Protein AF-A0A848XQ94-F1 (afdb_monomer_lite)

Foldseek 3Di:
DDWDWDADPVRDTDTDPPCPDPFAFDKLFADPLLLVLLLVLLCQQQPPPDPPRPPPDDPLLNVLSVVVNVVSPGIDTHWFLLNLVSVLSNLVSSLVSLVVVLVVCCVVPNCPDPSSVSSVSSNVSSVVSSVVSVVVSVVRQVVLCVVVVDGDDPVRRPPDTDHD

pLDDT: mean 83.37, std 17.68, range [38.72, 98.56]

Secondary structure (DSSP, 8-state):
--EEEEE-TT--EEEEE--------EEE---HHHHHHHHHHHHHHH--TTSSSSSSS-HHHHHHHHHHHTT-SSSEEE-BHHHHHHHHHHHHHHHHHHHHHHHHHHHHS-TTSHHHHHHHHHHHHHHHHHHHHHHHHHHHHHHHHHHHSS---HHHHHH-B---

Structure (mmCIF, N/CA/C/O backbone):
data_AF-A0A848XQ94-F1
#
_entry.id   AF-A0A848XQ94-F1
#
loop_
_atom_site.group_PDB
_atom_site.id
_atom_site.type_symbol
_atom_site.label_atom_id
_atom_site.label_alt_id
_atom_site.label_comp_id
_atom_site.label_asym_id
_atom_site.label_entity_id
_atom_site.label_seq_id
_atom_site.pdbx_PDB_ins_code
_atom_site.Cartn_x
_atom_site.Cartn_y
_atom_site.Cartn_z
_atom_site.occupancy
_atom_site.B_iso_or_equiv
_atom_site.auth_seq_id
_atom_site.auth_comp_id
_atom_site.auth_asym_id
_atom_site.auth_atom_id
_atom_site.pdbx_PDB_model_num
ATOM 1 N N . MET A 1 1 ? -21.501 17.236 25.630 1.00 45.25 1 MET A N 1
ATOM 2 C CA . MET A 1 1 ? -20.409 18.197 25.900 1.00 45.25 1 MET A CA 1
ATOM 3 C C . MET A 1 1 ? -20.180 18.253 27.403 1.00 45.25 1 MET A C 1
ATOM 5 O O . MET A 1 1 ? -21.110 18.608 28.113 1.00 45.25 1 MET A O 1
ATOM 9 N N . ARG A 1 2 ? -19.013 17.827 27.904 1.00 38.72 2 ARG A N 1
ATOM 10 C CA . ARG A 1 2 ? -18.635 18.028 29.315 1.00 38.72 2 ARG A CA 1
ATOM 11 C C . ARG A 1 2 ? -17.818 19.314 29.401 1.00 38.72 2 ARG A C 1
ATOM 13 O O . ARG A 1 2 ? -16.829 19.435 28.689 1.00 38.72 2 ARG A O 1
ATOM 20 N N . THR A 1 3 ? -18.227 20.246 30.249 1.00 40.75 3 THR A N 1
ATOM 21 C CA . THR A 1 3 ? -17.462 21.451 30.596 1.00 40.75 3 THR A CA 1
ATOM 22 C C . THR A 1 3 ? -16.865 21.272 31.987 1.00 40.75 3 THR A C 1
ATOM 24 O O . THR A 1 3 ? -17.428 20.559 32.822 1.00 40.75 3 THR A O 1
ATOM 27 N N . LYS A 1 4 ? -15.693 21.864 32.225 1.00 45.31 4 LYS A N 1
ATOM 28 C CA . LYS A 1 4 ? -15.022 21.826 33.526 1.00 45.31 4 LYS A CA 1
ATOM 29 C C . LYS A 1 4 ? -15.107 23.226 34.122 1.00 45.31 4 LYS A C 1
ATOM 31 O O . LYS A 1 4 ? -14.473 24.144 33.616 1.00 45.31 4 LYS A O 1
ATOM 36 N N . ASP A 1 5 ? -15.896 23.379 35.176 1.00 51.22 5 ASP A N 1
ATOM 37 C CA . ASP A 1 5 ? -16.111 24.682 35.803 1.00 51.22 5 ASP A CA 1
ATOM 38 C C . ASP A 1 5 ? -15.028 24.949 36.846 1.00 51.22 5 ASP A C 1
ATOM 40 O O . ASP A 1 5 ? -14.863 24.180 37.796 1.00 51.22 5 ASP A O 1
ATOM 44 N N . TRP A 1 6 ? -14.314 26.064 36.694 1.00 56.09 6 TRP A N 1
ATOM 45 C CA . TRP A 1 6 ? -13.405 26.577 37.718 1.00 56.09 6 TRP A CA 1
ATOM 46 C C . TRP A 1 6 ? -13.701 28.052 37.990 1.00 56.09 6 TRP A C 1
ATOM 48 O O . TRP A 1 6 ? -14.125 28.804 37.108 1.00 56.09 6 TRP A O 1
ATOM 58 N N . ARG A 1 7 ? -13.522 28.453 39.253 1.00 57.28 7 ARG A N 1
ATOM 59 C CA . ARG A 1 7 ? -13.714 29.834 39.707 1.00 57.28 7 ARG A CA 1
ATOM 60 C C . ARG A 1 7 ? -12.371 30.539 39.777 1.00 57.28 7 ARG A C 1
ATOM 62 O O . ARG A 1 7 ? -11.435 30.011 40.372 1.00 57.28 7 ARG A O 1
ATOM 69 N N . ASP A 1 8 ? -12.294 31.728 39.192 1.00 66.38 8 ASP A N 1
ATOM 70 C CA . ASP A 1 8 ? -11.131 32.597 39.356 1.00 66.38 8 ASP A CA 1
ATOM 71 C C . ASP A 1 8 ? -11.107 33.252 40.753 1.00 66.38 8 ASP A C 1
ATOM 73 O O . ASP A 1 8 ? -12.079 33.196 41.513 1.00 66.38 8 ASP A O 1
ATOM 77 N N . ASN A 1 9 ? -9.995 33.909 41.097 1.00 61.03 9 ASN A N 1
ATOM 78 C CA . ASN A 1 9 ? -9.832 34.618 42.377 1.00 61.03 9 ASN A CA 1
ATOM 79 C C . ASN A 1 9 ? -10.836 35.776 42.580 1.00 61.03 9 ASN A C 1
ATOM 81 O O . ASN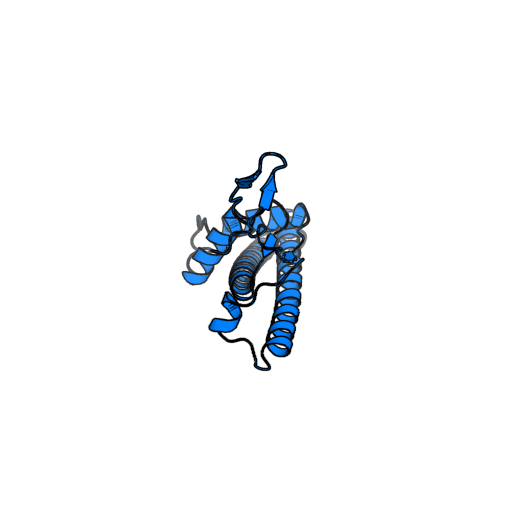 A 1 9 ? -10.905 36.331 43.674 1.00 61.03 9 ASN A O 1
ATOM 85 N N . ALA A 1 10 ? -11.619 36.136 41.556 1.00 68.69 10 ALA A N 1
ATOM 86 C CA . ALA A 1 10 ? -12.701 37.116 41.624 1.00 68.69 10 ALA A CA 1
ATOM 87 C C . ALA A 1 10 ? -14.098 36.462 41.727 1.00 68.69 10 ALA A C 1
ATOM 89 O O . ALA A 1 10 ? -15.111 37.162 41.681 1.00 68.69 10 ALA A O 1
ATOM 90 N N . GLY A 1 11 ? -14.169 35.134 41.873 1.00 58.59 11 GLY A N 1
ATOM 91 C CA . GLY A 1 11 ? -15.405 34.378 42.064 1.00 58.59 11 GLY A CA 1
ATOM 92 C C . GLY A 1 11 ? -16.251 34.197 40.802 1.00 58.59 11 GLY A C 1
ATOM 93 O O . GLY A 1 11 ? -17.394 33.746 40.912 1.00 58.59 11 GLY A O 1
ATOM 94 N N . ARG A 1 12 ? -15.732 34.522 39.611 1.00 63.84 12 ARG A N 1
ATOM 95 C CA . ARG A 1 12 ? -16.451 34.317 38.347 1.00 63.84 12 ARG A CA 1
ATOM 96 C C . ARG A 1 12 ? -16.265 32.882 37.874 1.00 63.84 12 ARG A C 1
ATOM 98 O O . ARG A 1 12 ? -15.156 32.353 37.870 1.00 63.84 12 ARG A O 1
ATOM 105 N N . VAL A 1 13 ? -17.365 32.256 37.464 1.00 54.69 13 VAL A N 1
ATOM 106 C CA . VAL A 1 13 ? -17.339 30.946 36.808 1.00 54.69 13 VAL A CA 1
ATOM 107 C C . VAL A 1 13 ? -16.925 31.170 35.358 1.00 54.69 13 VAL A C 1
ATOM 109 O O . VAL A 1 13 ? -17.645 31.829 34.606 1.00 54.69 13 VAL A O 1
ATOM 112 N N . ARG A 1 14 ? -15.755 30.655 34.978 1.00 49.84 14 ARG A N 1
ATOM 113 C CA . ARG A 1 14 ? -15.349 30.554 33.575 1.00 49.84 14 ARG A CA 1
ATOM 114 C C . ARG A 1 14 ? -15.651 29.145 33.086 1.00 49.84 14 ARG A C 1
ATOM 116 O O . ARG A 1 14 ? -15.191 28.171 33.675 1.00 49.84 14 ARG A O 1
ATOM 123 N N . THR A 1 15 ? -16.414 29.061 32.005 1.00 47.19 15 THR A N 1
ATOM 124 C CA . THR A 1 15 ? -16.635 27.831 31.251 1.00 47.19 15 THR A CA 1
ATOM 125 C C . THR A 1 15 ? -15.622 27.793 30.115 1.00 47.19 15 THR A C 1
ATOM 127 O O . THR A 1 15 ? -15.816 28.404 29.067 1.00 47.19 15 THR A O 1
ATOM 130 N N . GLU A 1 16 ? -14.503 27.108 30.327 1.00 46.03 16 GLU A N 1
ATOM 131 C CA . GLU A 1 16 ? -13.623 26.766 29.213 1.00 46.03 16 GLU A CA 1
ATOM 132 C C . GLU A 1 16 ? -14.168 25.499 28.541 1.00 46.03 16 GLU A C 1
ATOM 134 O O . GLU A 1 16 ? -14.547 24.545 29.241 1.00 46.03 16 GLU A O 1
ATOM 139 N N . PRO A 1 17 ? -14.276 25.466 27.199 1.00 43.09 17 PRO A N 1
ATOM 140 C CA . PRO A 1 17 ? -14.491 24.205 26.516 1.00 43.09 17 PRO A CA 1
ATOM 141 C C . PRO A 1 17 ? -13.337 23.291 26.922 1.00 43.09 17 PRO A C 1
ATOM 143 O O . PRO A 1 17 ? -12.173 23.668 26.808 1.00 43.09 17 PRO A O 1
ATOM 146 N N . VAL A 1 18 ? -13.663 22.111 27.453 1.00 46.44 18 VAL A N 1
ATOM 147 C CA . VAL A 1 18 ? -12.662 21.061 27.624 1.00 46.44 18 VAL A CA 1
ATOM 148 C C . VAL A 1 18 ? -12.109 20.821 26.231 1.00 46.44 18 VAL A C 1
ATOM 150 O O . VAL A 1 18 ? -12.862 20.382 25.360 1.00 46.44 18 VAL A O 1
ATOM 153 N N . ASP A 1 19 ? -10.842 21.174 26.027 1.00 45.12 19 ASP A N 1
ATOM 154 C CA . ASP A 1 19 ? -10.067 20.732 24.880 1.00 45.12 19 ASP A CA 1
ATOM 155 C C . ASP A 1 19 ? -10.143 19.206 24.900 1.00 45.12 19 ASP A C 1
ATOM 157 O O . ASP A 1 19 ? -9.515 18.529 25.719 1.00 45.12 19 ASP A O 1
ATOM 161 N N . GLN A 1 20 ? -11.066 18.665 24.105 1.00 44.41 20 GLN A N 1
ATOM 162 C CA . GLN A 1 20 ? -11.077 17.260 23.760 1.00 44.41 20 GLN A CA 1
ATOM 163 C C . GLN A 1 20 ? -9.849 17.120 22.886 1.00 44.41 20 GLN A C 1
ATOM 165 O O . GLN A 1 20 ? -9.952 17.353 21.683 1.00 44.41 20 GLN A O 1
ATOM 170 N N . GLY A 1 21 ? -8.706 16.889 23.543 1.00 40.25 21 GLY A N 1
ATOM 171 C CA . GLY A 1 21 ? -7.395 16.856 22.921 1.00 40.25 21 GLY A CA 1
ATOM 172 C C . GLY A 1 21 ? -7.512 16.210 21.556 1.00 40.25 21 GLY A C 1
ATOM 173 O O . GLY A 1 21 ? -8.102 15.135 21.436 1.00 40.25 21 GLY A O 1
ATOM 174 N N . LYS A 1 22 ? -7.063 16.947 20.537 1.00 44.88 22 LYS A N 1
ATOM 175 C CA . LYS A 1 22 ? -6.830 16.469 19.175 1.00 44.88 22 LYS A CA 1
ATOM 176 C C . LYS A 1 22 ? -6.379 15.011 19.275 1.00 44.88 22 LYS A C 1
ATOM 178 O O . LYS A 1 22 ? -5.271 14.793 19.740 1.00 44.88 22 LYS A O 1
ATOM 183 N N . GLY A 1 23 ? -7.284 14.073 18.975 1.00 45.16 23 GLY A N 1
ATOM 184 C CA . GLY A 1 23 ? -7.139 12.677 19.390 1.00 45.16 23 GLY A CA 1
ATOM 185 C C . GLY A 1 23 ? -5.749 12.157 19.061 1.00 45.16 23 GLY A C 1
ATOM 186 O O . GLY A 1 23 ? -5.346 12.228 17.901 1.00 45.16 23 GLY A O 1
ATOM 187 N N . ASP A 1 24 ? -5.033 11.718 20.095 1.00 61.88 24 ASP A N 1
ATOM 188 C CA . ASP A 1 24 ? -3.726 11.074 19.990 1.00 61.88 24 ASP A CA 1
ATOM 189 C C . ASP A 1 24 ? -3.850 9.943 18.954 1.00 61.88 24 ASP A C 1
ATOM 191 O O . ASP A 1 24 ? -4.818 9.183 19.003 1.00 61.88 24 ASP A O 1
ATOM 195 N N . ALA A 1 25 ? -2.984 9.922 17.939 1.00 68.75 25 ALA A N 1
ATOM 196 C CA . ALA A 1 25 ? -3.200 9.166 16.705 1.00 68.75 25 ALA A CA 1
ATOM 197 C C . ALA A 1 25 ? -1.931 8.430 16.298 1.00 68.75 25 ALA A C 1
ATOM 199 O O . ALA A 1 25 ? -0.933 9.077 15.997 1.00 68.75 25 ALA A O 1
ATOM 200 N N . VAL A 1 26 ? -2.012 7.105 16.161 1.00 84.62 26 VAL A N 1
ATOM 201 C CA . VAL A 1 26 ? -0.863 6.256 15.836 1.00 84.62 26 VAL A CA 1
ATOM 202 C C . VAL A 1 26 ? -0.200 6.693 14.532 1.00 84.62 26 VAL A C 1
ATOM 204 O O . VAL A 1 26 ? -0.855 6.878 13.506 1.00 84.62 26 VAL A O 1
ATOM 207 N N . VAL A 1 27 ? 1.123 6.839 14.558 1.00 89.56 27 VAL A N 1
ATOM 208 C CA . VAL A 1 27 ? 1.886 7.399 13.440 1.00 89.56 27 VAL A CA 1
ATOM 209 C C . VAL A 1 27 ? 2.587 6.311 12.627 1.00 89.56 27 VAL A C 1
ATOM 211 O O . VAL A 1 27 ? 3.555 5.700 13.079 1.00 89.56 27 VAL A O 1
ATOM 214 N N . LEU A 1 28 ? 2.180 6.147 11.368 1.00 91.00 28 LEU A N 1
ATOM 215 C CA . LEU A 1 28 ? 2.931 5.397 10.366 1.00 91.00 28 LEU A CA 1
ATOM 216 C C . LEU A 1 28 ? 4.036 6.290 9.785 1.00 91.00 28 LEU A C 1
ATOM 218 O O . LEU A 1 28 ? 3.786 7.196 8.983 1.00 91.00 28 LEU A O 1
ATOM 222 N N . ARG A 1 29 ? 5.275 6.031 10.212 1.00 92.44 29 ARG A N 1
ATOM 223 C CA . ARG A 1 29 ? 6.446 6.811 9.796 1.00 92.44 29 ARG A CA 1
ATOM 224 C C . ARG A 1 29 ? 6.787 6.579 8.327 1.00 92.44 29 ARG A C 1
ATOM 226 O O . ARG A 1 29 ? 6.868 5.430 7.879 1.00 92.44 29 ARG A O 1
ATOM 233 N N . CYS A 1 30 ? 7.029 7.673 7.613 1.00 93.56 30 CYS A N 1
ATOM 234 C CA . CYS A 1 30 ? 7.426 7.672 6.210 1.00 93.56 30 CYS A CA 1
ATOM 235 C C . CYS A 1 30 ? 8.695 8.511 6.034 1.00 93.56 30 CYS A C 1
ATOM 237 O O . CYS A 1 30 ? 8.743 9.693 6.371 1.00 93.56 30 CYS A O 1
ATOM 239 N N . SER A 1 31 ? 9.736 7.900 5.479 1.00 94.56 31 SER A N 1
ATOM 240 C CA . SER A 1 31 ? 10.909 8.628 5.003 1.00 94.56 31 SER A CA 1
ATOM 241 C C . SER A 1 31 ? 10.565 9.491 3.784 1.00 94.56 31 SER A C 1
ATOM 243 O O . SER A 1 31 ? 9.526 9.320 3.145 1.00 94.56 31 SER A O 1
ATOM 245 N N . TYR A 1 32 ? 11.466 10.411 3.430 1.00 94.50 32 TYR A N 1
ATOM 246 C CA . TYR A 1 32 ? 11.296 11.260 2.249 1.00 94.50 32 TYR A CA 1
ATOM 247 C C . TYR A 1 32 ? 11.126 10.445 0.956 1.00 94.50 32 TYR A C 1
ATOM 249 O O . TYR A 1 32 ? 10.223 10.723 0.171 1.00 94.50 32 TYR A O 1
ATOM 257 N N . GLU A 1 33 ? 11.954 9.414 0.759 1.00 96.56 33 GLU A N 1
ATOM 258 C CA . GLU A 1 33 ? 11.896 8.552 -0.430 1.00 96.56 33 GLU A CA 1
ATOM 259 C C . GLU A 1 33 ? 10.583 7.767 -0.501 1.00 96.56 33 GLU A C 1
ATOM 261 O O . GLU A 1 33 ? 9.991 7.646 -1.570 1.00 96.56 33 GLU A O 1
ATOM 266 N N . GLU A 1 34 ? 10.079 7.307 0.645 1.00 97.12 34 GLU A N 1
ATOM 267 C CA . GLU A 1 34 ? 8.777 6.646 0.737 1.00 97.12 34 GLU A CA 1
ATOM 268 C C . GLU A 1 34 ? 7.629 7.605 0.422 1.00 97.12 34 GLU A C 1
ATOM 270 O O . GLU A 1 34 ? 6.771 7.277 -0.392 1.00 97.12 34 GLU A O 1
ATOM 275 N N . GLY A 1 35 ? 7.634 8.815 0.987 1.00 95.56 35 GLY A N 1
ATOM 276 C CA . GLY A 1 35 ? 6.625 9.829 0.675 1.00 95.56 35 GLY A CA 1
ATOM 277 C C . GLY A 1 35 ? 6.619 10.210 -0.808 1.00 95.56 35 GLY A C 1
ATOM 278 O O . GLY A 1 35 ? 5.556 10.280 -1.425 1.00 95.56 35 GLY A O 1
ATOM 279 N N . ARG A 1 36 ? 7.803 10.388 -1.407 1.00 95.50 36 ARG A N 1
ATOM 280 C CA . ARG A 1 36 ? 7.946 10.679 -2.839 1.00 95.50 36 ARG A CA 1
ATOM 281 C C . ARG A 1 36 ? 7.451 9.519 -3.707 1.00 95.50 36 ARG A C 1
ATOM 283 O O . ARG A 1 36 ? 6.716 9.758 -4.662 1.00 95.50 36 ARG A O 1
ATOM 290 N N . ALA A 1 37 ? 7.834 8.284 -3.384 1.00 96.31 37 ALA A N 1
ATOM 291 C CA . ALA A 1 37 ? 7.395 7.096 -4.112 1.00 96.31 37 ALA A CA 1
ATOM 292 C C . ALA A 1 37 ? 5.867 6.943 -4.076 1.00 96.31 37 ALA A C 1
ATOM 294 O O . ALA A 1 37 ? 5.244 6.687 -5.105 1.00 96.31 37 ALA A O 1
ATOM 295 N N . LEU A 1 38 ? 5.251 7.177 -2.912 1.00 96.56 38 LEU A N 1
ATOM 296 C CA . LEU A 1 38 ? 3.797 7.170 -2.769 1.00 96.56 38 LEU A CA 1
ATOM 297 C C . LEU A 1 38 ? 3.135 8.283 -3.581 1.00 96.56 38 LEU A C 1
ATOM 299 O O . LEU A 1 38 ? 2.147 8.010 -4.252 1.00 96.56 38 LEU A O 1
ATOM 303 N N . ALA A 1 39 ? 3.680 9.503 -3.580 1.00 94.62 39 ALA A N 1
ATOM 304 C CA . ALA A 1 39 ? 3.150 10.599 -4.390 1.00 94.62 39 ALA A CA 1
ATOM 305 C C . ALA A 1 39 ? 3.181 10.252 -5.889 1.00 94.62 39 ALA A C 1
ATOM 307 O O . ALA A 1 39 ? 2.150 10.321 -6.557 1.00 94.62 39 ALA A O 1
ATOM 308 N N . ARG A 1 40 ? 4.312 9.749 -6.397 1.00 92.62 40 ARG A N 1
ATOM 309 C CA . ARG A 1 40 ? 4.406 9.253 -7.780 1.00 92.62 40 ARG A CA 1
ATOM 310 C C . ARG A 1 40 ? 3.392 8.140 -8.050 1.00 92.62 40 ARG A C 1
ATOM 312 O O . ARG A 1 40 ? 2.712 8.148 -9.068 1.00 92.62 40 ARG A O 1
ATOM 319 N N . GLY A 1 41 ? 3.253 7.196 -7.125 1.00 92.19 41 GLY A N 1
ATOM 320 C CA . GLY A 1 41 ? 2.266 6.128 -7.215 1.00 92.19 41 GLY A CA 1
ATOM 321 C C . GLY A 1 41 ? 0.821 6.633 -7.277 1.00 92.19 41 GLY A C 1
ATOM 322 O O . GLY A 1 41 ? 0.032 6.124 -8.070 1.00 92.19 41 GLY A O 1
ATOM 323 N N . THR A 1 42 ? 0.475 7.673 -6.506 1.00 93.31 42 THR A N 1
ATOM 324 C CA . THR A 1 42 ? -0.848 8.311 -6.601 1.00 93.31 42 THR A CA 1
ATOM 325 C C . THR A 1 42 ? -1.076 8.929 -7.975 1.00 93.31 42 THR A C 1
ATOM 327 O O . THR A 1 42 ? -2.165 8.785 -8.520 1.00 93.31 42 THR A O 1
ATOM 330 N N . GLU A 1 43 ? -0.061 9.553 -8.576 1.00 90.44 43 GLU A N 1
ATOM 331 C CA . GLU A 1 43 ? -0.162 10.098 -9.933 1.00 90.44 43 GLU A CA 1
ATOM 332 C C .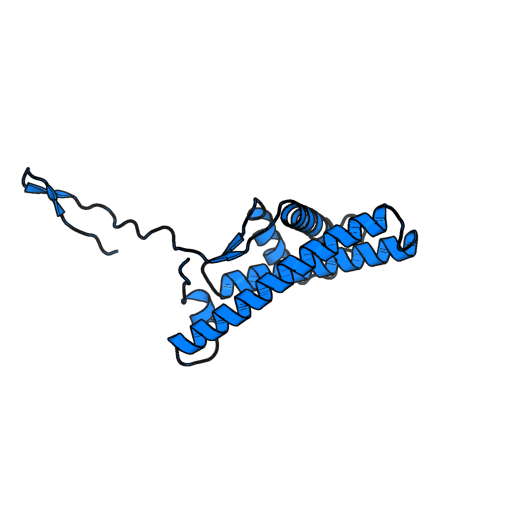 GLU A 1 43 ? -0.406 8.988 -10.960 1.00 90.44 43 GLU A C 1
ATOM 334 O O . GLU A 1 43 ? -1.304 9.128 -11.785 1.00 90.44 43 GLU A O 1
ATOM 339 N N . VAL A 1 44 ? 0.311 7.862 -10.861 1.00 87.81 44 VAL A N 1
ATOM 340 C CA . VAL A 1 44 ? 0.137 6.699 -11.753 1.00 87.81 44 VAL A CA 1
ATOM 341 C C . VAL A 1 44 ? -1.277 6.115 -11.658 1.00 87.81 44 VAL A C 1
ATOM 343 O O . VAL A 1 44 ? -1.868 5.762 -12.678 1.00 87.81 44 VAL A O 1
ATOM 346 N N . VAL A 1 45 ? -1.844 6.025 -10.451 1.00 89.12 45 VAL A N 1
ATOM 347 C CA . VAL A 1 45 ? -3.206 5.501 -10.251 1.00 89.12 45 VAL A CA 1
ATOM 348 C C . VAL A 1 45 ? -4.275 6.492 -10.728 1.00 89.12 45 VAL A C 1
ATOM 350 O O . VAL A 1 45 ? -5.260 6.087 -11.346 1.00 89.12 45 VAL A O 1
ATOM 353 N N . LEU A 1 46 ? -4.105 7.786 -10.434 1.00 88.12 46 LEU A N 1
ATOM 354 C CA . LEU A 1 46 ? -5.125 8.815 -10.673 1.00 88.12 46 LEU A CA 1
ATOM 355 C C . LEU A 1 46 ? -5.064 9.438 -12.077 1.00 88.12 46 LEU A C 1
ATOM 357 O O . LEU A 1 46 ? -6.067 9.988 -12.529 1.00 88.12 46 LEU A O 1
ATOM 361 N N . SER A 1 47 ? -3.925 9.354 -12.770 1.00 80.25 47 SER A N 1
ATOM 362 C CA . SER A 1 47 ? -3.718 9.920 -14.112 1.00 80.25 47 SER A CA 1
ATOM 363 C C . SER A 1 47 ? -3.474 8.813 -15.141 1.00 80.25 47 SER A C 1
ATOM 365 O O . SER A 1 47 ? -2.332 8.527 -15.496 1.00 80.25 47 SER A O 1
ATOM 367 N N . PRO A 1 48 ? -4.532 8.181 -15.666 1.00 62.44 48 PRO A N 1
ATOM 368 C CA . PRO A 1 48 ? -4.425 7.142 -16.687 1.00 62.44 48 PRO A CA 1
ATOM 369 C C . PRO A 1 48 ? -4.245 7.703 -18.091 1.00 62.44 48 PRO A C 1
ATOM 371 O O . PRO A 1 48 ? -4.953 7.326 -19.028 1.00 62.44 48 PRO A O 1
ATOM 374 N N . GLU A 1 49 ? -3.319 8.629 -18.248 1.00 54.19 49 GLU A N 1
ATOM 375 C CA . GLU A 1 49 ? -2.883 9.070 -19.563 1.00 54.19 49 GLU A CA 1
ATOM 376 C C . GLU A 1 49 ? -2.003 7.931 -20.116 1.00 54.19 49 GLU A C 1
ATOM 378 O O . GLU A 1 49 ? -0.811 7.911 -19.853 1.00 54.19 49 GLU A O 1
ATOM 383 N N . ASP A 1 50 ? -2.649 6.909 -20.707 1.00 48.56 50 ASP A N 1
ATOM 384 C CA . ASP A 1 50 ? -2.117 5.835 -21.587 1.00 48.56 50 ASP A CA 1
ATOM 385 C C . ASP A 1 50 ? -2.797 4.463 -21.375 1.00 48.56 50 ASP A C 1
ATOM 387 O O . ASP A 1 50 ? -2.164 3.407 -21.334 1.00 48.56 50 ASP A O 1
ATOM 391 N N . GLY A 1 51 ? -4.130 4.441 -21.240 1.00 47.25 51 GLY A N 1
ATOM 392 C CA . GLY A 1 51 ? -4.969 3.276 -21.585 1.00 47.25 51 GLY A CA 1
ATOM 393 C C . GLY A 1 51 ? -4.764 1.966 -20.804 1.00 47.25 51 GLY A C 1
ATOM 394 O O . GLY A 1 51 ? -5.444 0.986 -21.097 1.00 47.25 51 GLY A O 1
ATOM 395 N N . THR A 1 52 ? -3.875 1.933 -19.812 1.00 49.56 52 THR A N 1
ATOM 396 C CA . THR A 1 52 ? -3.525 0.724 -19.047 1.00 49.56 52 THR A CA 1
ATOM 397 C C . THR A 1 52 ? -3.607 0.907 -17.524 1.00 49.56 52 THR A C 1
ATOM 399 O O . THR A 1 52 ? -3.747 -0.088 -16.824 1.00 49.56 52 THR A O 1
ATOM 402 N N . GLY A 1 53 ? -3.615 2.144 -17.001 1.00 46.50 53 GLY A N 1
ATOM 403 C CA . GLY A 1 53 ? -3.500 2.408 -15.552 1.00 46.50 53 GLY A CA 1
ATOM 404 C C . GLY A 1 53 ? -4.802 2.509 -14.735 1.00 46.50 53 GLY A C 1
ATOM 405 O O . GLY A 1 53 ? -4.895 1.918 -13.668 1.00 46.50 53 GLY A O 1
ATOM 406 N N . SER A 1 54 ? -5.839 3.218 -15.206 1.00 49.78 54 SER A N 1
ATOM 407 C CA . SER A 1 54 ? -7.044 3.499 -14.376 1.00 49.78 54 SER A CA 1
ATOM 408 C C . SER A 1 54 ? -8.177 2.498 -14.542 1.00 49.78 54 SER A C 1
ATOM 410 O O . SER A 1 54 ? -9.039 2.407 -13.672 1.00 49.78 54 SER A O 1
ATOM 412 N N . LEU A 1 55 ? -8.202 1.724 -15.629 1.00 51.06 55 LEU A N 1
ATOM 413 C CA . LEU A 1 55 ? -9.346 0.855 -15.930 1.00 51.06 55 LEU A CA 1
ATOM 414 C C . LEU A 1 55 ? -9.454 -0.380 -15.014 1.00 51.06 55 LEU A C 1
ATOM 416 O O . LEU A 1 55 ? -10.441 -1.105 -15.120 1.00 51.06 55 LEU A O 1
ATOM 420 N N . LEU A 1 56 ? -8.473 -0.632 -14.139 1.00 58.84 56 LEU A N 1
ATOM 421 C CA . LEU A 1 56 ? -8.412 -1.854 -13.328 1.00 58.84 56 LEU A CA 1
ATOM 422 C C . LEU A 1 56 ? -8.711 -1.657 -11.836 1.00 58.84 56 LEU A C 1
ATOM 424 O O . LEU A 1 56 ? -9.140 -2.619 -11.205 1.00 58.84 56 LEU A O 1
ATOM 428 N N . ALA A 1 57 ? -8.543 -0.455 -11.276 1.00 63.56 57 ALA A N 1
ATOM 429 C CA . ALA A 1 57 ? -8.805 -0.225 -9.855 1.00 63.56 57 ALA A CA 1
ATOM 430 C C . ALA A 1 57 ? -10.314 -0.011 -9.598 1.00 63.56 57 ALA A C 1
ATOM 432 O O . ALA A 1 57 ? -10.924 0.881 -10.198 1.00 63.56 57 ALA A O 1
ATOM 433 N N . PRO A 1 58 ? -10.952 -0.791 -8.705 1.00 76.19 58 PRO A N 1
ATOM 434 C CA . PRO A 1 58 ? -12.305 -0.531 -8.232 1.00 76.19 58 PRO A CA 1
ATOM 435 C C . PRO A 1 58 ? -12.503 0.920 -7.746 1.00 76.19 58 PRO A C 1
ATOM 437 O O . PRO A 1 58 ? -11.607 1.490 -7.123 1.00 76.19 58 PRO A O 1
ATOM 440 N N . PRO A 1 59 ? -13.704 1.515 -7.903 1.00 79.00 59 PRO A N 1
ATOM 441 C CA . PRO A 1 59 ? -13.972 2.897 -7.478 1.00 79.00 59 PRO A CA 1
ATOM 442 C C . PRO A 1 59 ? -13.661 3.190 -6.002 1.00 79.00 59 PRO A C 1
ATOM 444 O O . PRO A 1 59 ? -13.326 4.316 -5.642 1.00 79.00 59 PRO A O 1
ATOM 447 N N . VAL A 1 60 ? -13.771 2.173 -5.142 1.00 79.31 60 VAL A N 1
ATOM 448 C CA . VAL A 1 60 ? -13.422 2.264 -3.716 1.00 79.31 60 VAL A CA 1
ATOM 449 C C . VAL A 1 60 ? -11.925 2.493 -3.514 1.00 79.31 60 VAL A C 1
ATOM 451 O O . VAL A 1 60 ? -11.547 3.295 -2.664 1.00 79.31 60 VAL A O 1
ATOM 454 N N . GLU A 1 61 ? -11.081 1.836 -4.305 1.00 84.44 61 GLU A N 1
ATOM 455 C CA . GLU A 1 61 ? -9.628 1.980 -4.219 1.00 84.44 61 GLU A CA 1
ATOM 456 C C . GLU A 1 61 ? -9.188 3.350 -4.735 1.00 84.44 61 GLU A C 1
ATOM 458 O O . GLU A 1 61 ? -8.369 4.000 -4.095 1.00 84.44 61 GLU A O 1
ATOM 463 N N . ILE A 1 62 ? -9.811 3.857 -5.806 1.00 86.81 62 ILE A N 1
ATOM 464 C CA . ILE A 1 62 ? -9.561 5.221 -6.302 1.00 86.81 62 ILE A CA 1
ATOM 465 C C . ILE A 1 62 ? -9.877 6.255 -5.214 1.00 86.81 62 ILE A C 1
ATOM 467 O O . ILE A 1 62 ? -9.041 7.099 -4.899 1.00 86.81 62 ILE A O 1
ATOM 471 N N . ALA A 1 63 ? -11.046 6.156 -4.574 1.00 89.25 63 ALA A N 1
ATOM 472 C CA . ALA A 1 63 ? -11.418 7.064 -3.489 1.00 89.25 63 ALA A CA 1
ATOM 473 C C . ALA A 1 63 ? -10.458 6.968 -2.285 1.00 89.25 63 ALA A C 1
ATOM 475 O O . ALA A 1 63 ? -10.154 7.979 -1.642 1.00 89.25 63 ALA A O 1
ATOM 476 N N . ALA A 1 64 ? -9.960 5.765 -1.981 1.00 91.12 64 ALA A N 1
ATOM 477 C CA . ALA A 1 64 ? -8.956 5.559 -0.944 1.00 91.12 64 ALA A CA 1
ATOM 478 C C . ALA A 1 64 ? -7.622 6.234 -1.312 1.00 91.12 64 ALA A C 1
ATOM 480 O O . ALA A 1 64 ? -7.051 6.948 -0.485 1.00 91.12 64 ALA A O 1
ATOM 481 N N . VAL A 1 65 ? -7.165 6.086 -2.558 1.00 92.88 65 VAL A N 1
ATOM 482 C CA . VAL A 1 65 ? -5.943 6.716 -3.081 1.00 92.88 65 VAL A CA 1
ATOM 483 C C . VAL A 1 65 ? -6.056 8.241 -3.084 1.00 92.88 65 VAL A C 1
ATOM 485 O O . VAL A 1 65 ? -5.148 8.913 -2.601 1.00 92.88 65 VAL A O 1
ATOM 488 N N . GLU A 1 66 ? -7.184 8.811 -3.513 1.00 93.12 66 GLU A N 1
ATOM 489 C CA . GLU A 1 66 ? -7.434 10.259 -3.428 1.00 93.12 66 GLU A CA 1
ATOM 490 C C . GLU A 1 66 ? -7.406 10.772 -1.981 1.00 93.12 66 GLU A C 1
ATOM 492 O O . GLU A 1 66 ? -6.927 11.875 -1.700 1.00 93.12 66 GLU A O 1
ATOM 497 N N . SER A 1 67 ? -7.947 9.985 -1.047 1.00 92.38 67 SER A N 1
ATOM 498 C CA . SER A 1 67 ? -7.920 10.303 0.381 1.00 92.38 67 SER A CA 1
ATOM 499 C C . SER A 1 67 ? -6.501 10.297 0.937 1.00 92.38 67 SER A C 1
ATOM 501 O O . SER A 1 67 ? -6.120 11.230 1.651 1.00 92.38 67 SER A O 1
ATOM 503 N N . LEU A 1 68 ? -5.705 9.293 0.566 1.00 93.50 68 LEU A N 1
ATOM 504 C CA . LEU A 1 68 ? -4.304 9.196 0.950 1.00 93.50 68 LEU A CA 1
ATOM 505 C C . LEU A 1 68 ? -3.476 10.342 0.355 1.00 93.50 68 LEU A C 1
ATOM 507 O O . LEU A 1 68 ? -2.719 10.969 1.090 1.00 93.50 68 LEU A O 1
ATOM 511 N N . ALA A 1 69 ? -3.666 10.682 -0.924 1.00 92.62 69 ALA A N 1
ATOM 512 C CA . ALA A 1 69 ? -2.911 11.728 -1.619 1.00 92.62 69 ALA A CA 1
ATOM 513 C C . ALA A 1 69 ? -2.955 13.083 -0.890 1.00 92.62 69 ALA A C 1
ATOM 515 O O . ALA A 1 69 ? -1.940 13.763 -0.759 1.00 92.62 69 ALA A O 1
ATOM 516 N N . ARG A 1 70 ? -4.108 13.447 -0.311 1.00 91.25 70 ARG A N 1
ATOM 517 C CA . ARG A 1 70 ? -4.267 14.686 0.480 1.00 91.25 70 ARG A CA 1
ATOM 518 C C . ARG A 1 70 ? -3.451 14.712 1.778 1.00 91.25 70 ARG A C 1
ATOM 520 O O . ARG A 1 70 ? -3.331 15.767 2.401 1.00 91.25 70 ARG A O 1
ATOM 527 N N . ARG A 1 71 ? -2.935 13.562 2.210 1.00 89.94 71 ARG A N 1
ATOM 528 C CA . ARG A 1 71 ? -2.235 13.358 3.484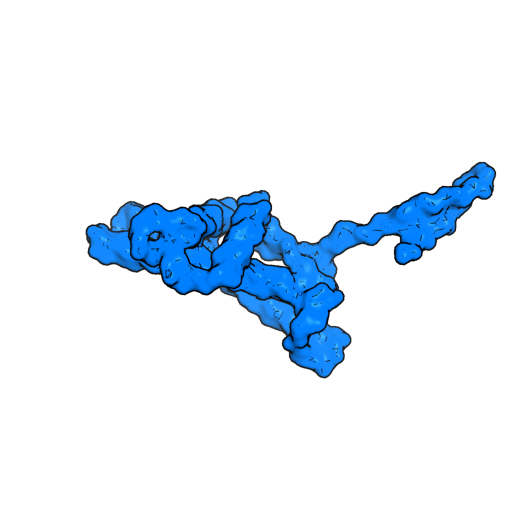 1.00 89.94 71 ARG A CA 1
ATOM 529 C C . ARG A 1 71 ? -0.738 13.104 3.314 1.00 89.94 71 ARG A C 1
ATOM 531 O O . ARG A 1 71 ? -0.036 13.092 4.319 1.00 89.94 71 ARG A O 1
ATOM 538 N N . LEU A 1 72 ? -0.245 12.929 2.085 1.00 87.25 72 LEU A N 1
ATOM 539 C CA . LEU A 1 72 ? 1.163 12.645 1.776 1.00 87.25 72 LEU A CA 1
ATOM 540 C C . LEU A 1 72 ? 2.061 13.886 1.939 1.00 87.25 72 LEU A C 1
ATOM 542 O O . LEU A 1 72 ? 2.672 14.360 0.991 1.00 87.25 72 LEU A O 1
ATOM 546 N N . ASN A 1 73 ? 2.151 14.415 3.158 1.00 81.50 73 ASN A N 1
ATOM 547 C CA . ASN A 1 73 ? 3.025 15.537 3.520 1.00 81.50 73 ASN A CA 1
ATOM 548 C C . ASN A 1 73 ? 4.026 15.156 4.629 1.00 81.50 73 ASN A C 1
ATOM 550 O O . ASN A 1 73 ? 4.460 16.012 5.399 1.00 81.50 73 ASN A O 1
ATOM 554 N N . GLY A 1 74 ? 4.373 13.870 4.728 1.00 84.75 74 GLY A N 1
ATOM 555 C CA . GLY A 1 74 ? 5.254 13.318 5.757 1.00 84.75 74 GLY A CA 1
ATOM 556 C C . GLY A 1 74 ? 4.662 12.057 6.376 1.00 84.75 74 GLY A C 1
ATOM 557 O O . GLY A 1 74 ? 4.139 11.201 5.665 1.00 84.75 74 GLY A O 1
ATOM 558 N N . ASP A 1 75 ? 4.747 11.954 7.699 1.00 89.75 75 ASP A N 1
ATOM 559 C CA . ASP A 1 75 ? 4.196 10.823 8.440 1.00 89.75 75 ASP A CA 1
ATOM 560 C C . ASP A 1 75 ? 2.660 10.788 8.395 1.00 89.75 75 ASP A C 1
ATOM 562 O O . ASP A 1 75 ? 1.991 11.826 8.386 1.00 89.75 75 ASP A O 1
ATOM 566 N N . LEU A 1 76 ? 2.094 9.581 8.416 1.00 89.38 76 LEU A N 1
ATOM 567 C CA . LEU A 1 76 ? 0.652 9.361 8.359 1.00 89.38 76 LEU A CA 1
ATOM 568 C C . LEU A 1 76 ? 0.113 9.049 9.758 1.00 89.38 76 LEU A C 1
ATOM 570 O O . LEU A 1 76 ? 0.349 7.970 10.290 1.00 89.38 76 LEU A O 1
ATOM 574 N N . SER A 1 77 ? -0.638 9.977 10.345 1.00 89.56 77 SER A N 1
ATOM 575 C CA . SER A 1 77 ? -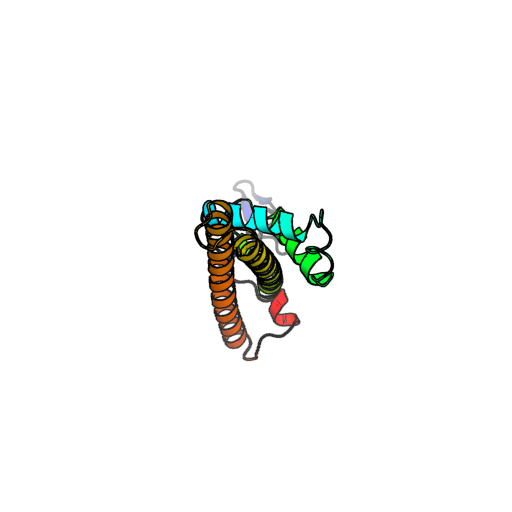1.367 9.743 11.601 1.00 89.56 77 SER A CA 1
ATOM 576 C C . SER A 1 77 ? -2.682 9.019 11.339 1.00 89.56 77 SER A C 1
ATOM 578 O O . SER A 1 77 ? -3.430 9.454 10.467 1.00 89.56 77 SER A O 1
ATOM 580 N N . VAL A 1 78 ? -2.976 7.964 12.094 1.00 90.25 78 VAL A N 1
ATOM 581 C CA . VAL A 1 78 ? -4.170 7.125 11.965 1.00 90.25 78 VAL A CA 1
ATOM 582 C C . VAL A 1 78 ? -4.802 6.926 13.340 1.00 90.25 78 VAL A C 1
ATOM 584 O O . VAL A 1 78 ? -4.159 6.439 14.264 1.00 90.25 78 VAL A O 1
ATOM 587 N N . SER A 1 79 ? -6.071 7.300 13.491 1.00 87.62 79 SER A N 1
ATOM 588 C CA . SER A 1 79 ? -6.746 7.294 14.797 1.00 87.62 79 SER A CA 1
ATOM 589 C C . SER A 1 79 ? -7.598 6.049 15.037 1.00 87.62 79 SER A C 1
ATOM 591 O O . SER A 1 79 ? -7.898 5.713 16.182 1.00 87.62 79 SER A O 1
ATOM 593 N N . THR A 1 80 ? -8.021 5.369 13.968 1.00 91.12 80 THR A N 1
ATOM 594 C CA . THR A 1 80 ? -8.957 4.237 14.049 1.00 91.12 80 THR A CA 1
ATOM 595 C C . THR A 1 80 ? -8.542 3.095 13.136 1.00 91.12 80 THR A C 1
ATOM 597 O O . THR A 1 80 ? -7.862 3.295 12.129 1.00 91.12 80 THR A O 1
ATOM 600 N N . TYR A 1 81 ? -8.996 1.884 13.459 1.00 92.25 81 TYR A N 1
ATOM 601 C CA . TYR A 1 81 ? -8.750 0.717 12.616 1.00 92.25 81 TYR A CA 1
ATOM 602 C C . TYR A 1 81 ? -9.348 0.897 11.217 1.00 92.25 81 TYR A C 1
ATOM 604 O O . TYR A 1 81 ? -8.675 0.632 10.230 1.00 92.25 81 TYR A O 1
ATOM 612 N N . GLY A 1 82 ? -10.581 1.406 11.121 1.00 91.88 82 GLY A N 1
ATOM 613 C CA . GLY A 1 82 ? -11.248 1.635 9.836 1.00 91.88 82 GLY A CA 1
ATOM 614 C C . GLY A 1 82 ? -10.532 2.670 8.964 1.00 91.88 82 GLY A C 1
ATOM 615 O O . GLY A 1 82 ? -10.501 2.539 7.742 1.00 91.88 82 GLY A O 1
ATOM 616 N N . GLU A 1 83 ? -9.902 3.675 9.574 1.00 92.50 83 GLU A N 1
ATOM 617 C CA . GLU A 1 83 ? -9.029 4.594 8.845 1.00 92.50 83 GLU A CA 1
ATOM 618 C C . GLU A 1 83 ? -7.778 3.880 8.317 1.00 92.50 83 GLU A C 1
ATOM 620 O O . GLU A 1 83 ? -7.418 4.074 7.153 1.00 92.50 83 GLU A O 1
ATOM 625 N N . LEU A 1 84 ? -7.154 3.021 9.132 1.00 94.19 84 LEU A N 1
ATOM 626 C CA . LEU A 1 84 ? -6.012 2.221 8.696 1.00 94.19 84 LEU A CA 1
ATOM 627 C C . LEU A 1 84 ? -6.378 1.282 7.544 1.00 94.19 84 LEU A C 1
ATOM 629 O O . LEU A 1 84 ? -5.572 1.114 6.638 1.00 94.19 84 LEU A O 1
ATOM 633 N N . GLU A 1 85 ? -7.587 0.713 7.529 1.00 94.25 85 GLU A N 1
ATOM 634 C CA . GLU A 1 85 ? -8.058 -0.104 6.401 1.00 94.25 85 GLU A CA 1
ATOM 635 C C . GLU A 1 85 ? -8.109 0.690 5.095 1.00 94.25 85 GLU A C 1
ATOM 637 O O . GLU A 1 85 ? -7.689 0.194 4.050 1.00 94.25 85 GLU A O 1
ATOM 642 N N . GLY A 1 86 ? -8.586 1.937 5.149 1.00 93.25 86 GLY A N 1
ATOM 643 C CA . GLY A 1 86 ? -8.588 2.826 3.989 1.00 93.25 86 GLY A CA 1
ATOM 644 C C . GLY A 1 86 ? -7.172 3.163 3.515 1.00 93.25 86 GLY A C 1
ATOM 645 O O . GLY A 1 86 ? -6.901 3.134 2.315 1.00 93.25 86 GLY A O 1
ATOM 646 N N . VAL A 1 87 ? -6.256 3.437 4.449 1.00 94.94 87 VAL A N 1
ATOM 647 C CA . VAL A 1 87 ? -4.840 3.695 4.138 1.00 94.94 87 VAL A CA 1
ATOM 648 C C . VAL A 1 87 ? -4.175 2.456 3.536 1.00 94.94 87 VAL A C 1
ATOM 650 O O . VAL A 1 87 ? -3.526 2.565 2.501 1.00 94.94 87 VAL A O 1
ATOM 653 N N . GLU A 1 88 ? -4.367 1.275 4.125 1.00 96.19 88 GLU A N 1
ATOM 654 C CA . GLU A 1 88 ? -3.839 0.008 3.609 1.00 96.19 88 GLU A CA 1
ATOM 655 C C . GLU A 1 88 ? -4.350 -0.266 2.188 1.00 96.19 88 GLU A C 1
ATOM 657 O O . GLU A 1 88 ? -3.559 -0.593 1.306 1.00 96.19 88 GLU A O 1
ATOM 662 N N . SER A 1 89 ? -5.652 -0.081 1.947 1.00 95.31 89 SER A N 1
ATOM 663 C CA . SER A 1 89 ? -6.255 -0.268 0.624 1.00 95.31 89 SER A CA 1
ATOM 664 C C . SER A 1 89 ? -5.645 0.667 -0.422 1.00 95.31 89 SER A C 1
ATOM 666 O O . SER A 1 89 ? -5.356 0.230 -1.533 1.00 95.31 89 SER A O 1
ATOM 668 N N . ALA A 1 90 ? -5.409 1.933 -0.071 1.00 95.81 90 ALA A N 1
ATOM 669 C CA . ALA A 1 90 ? -4.760 2.893 -0.959 1.00 95.81 90 ALA A CA 1
ATOM 670 C C . ALA A 1 90 ? -3.297 2.517 -1.250 1.00 95.81 90 ALA A C 1
ATOM 672 O O . ALA A 1 90 ? -2.860 2.557 -2.399 1.00 95.81 90 ALA A O 1
ATOM 673 N N . LEU A 1 91 ? -2.544 2.125 -0.216 1.00 96.69 91 LEU A N 1
ATOM 674 C CA . LEU A 1 91 ? -1.153 1.686 -0.347 1.00 96.69 91 LEU A CA 1
ATOM 675 C C . LEU A 1 91 ? -1.033 0.425 -1.208 1.00 96.69 91 LEU A C 1
ATOM 677 O O . LEU A 1 91 ? -0.088 0.317 -1.987 1.00 96.69 91 LEU A O 1
ATOM 681 N N . ALA A 1 92 ? -1.981 -0.508 -1.100 1.00 96.81 92 ALA A N 1
ATOM 682 C CA . ALA A 1 92 ? -2.028 -1.703 -1.935 1.00 96.81 92 ALA A CA 1
ATOM 683 C C . ALA A 1 92 ? -2.227 -1.339 -3.414 1.00 96.81 92 ALA A C 1
ATOM 685 O O . ALA A 1 92 ? -1.404 -1.724 -4.239 1.00 96.81 92 ALA A O 1
ATOM 686 N N . ALA A 1 93 ? -3.225 -0.507 -3.727 1.00 95.00 93 ALA A N 1
ATOM 687 C CA . ALA A 1 93 ? -3.483 -0.060 -5.097 1.00 95.00 93 ALA A CA 1
ATOM 688 C C . ALA A 1 93 ? -2.283 0.683 -5.717 1.00 95.00 93 ALA A C 1
ATOM 690 O O . ALA A 1 93 ? -1.915 0.438 -6.865 1.00 95.00 93 ALA A O 1
ATOM 691 N N . ILE A 1 94 ? -1.626 1.556 -4.945 1.00 95.31 94 ILE A N 1
ATOM 692 C CA . ILE A 1 94 ? -0.396 2.243 -5.369 1.00 95.31 94 ILE A CA 1
ATOM 693 C C . ILE A 1 94 ? 0.734 1.243 -5.636 1.00 95.31 94 ILE A C 1
ATOM 695 O O . ILE A 1 94 ? 1.421 1.341 -6.652 1.00 95.31 94 ILE A O 1
ATOM 699 N N . THR A 1 95 ? 0.938 0.291 -4.725 1.00 97.19 95 THR A N 1
ATOM 70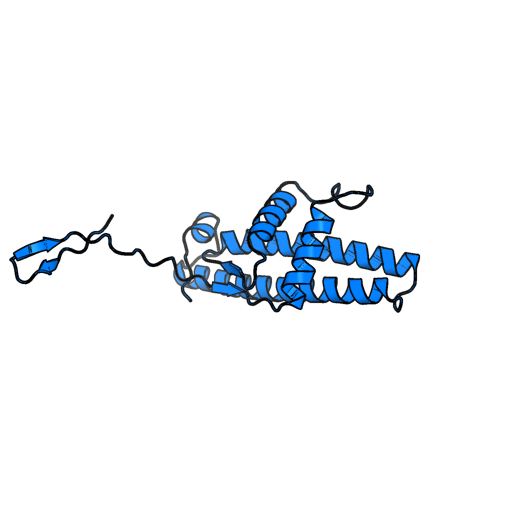0 C CA . THR A 1 95 ? 2.009 -0.709 -4.836 1.00 97.19 95 THR A CA 1
ATOM 701 C C . THR A 1 95 ? 1.817 -1.578 -6.079 1.00 97.19 95 THR A C 1
ATOM 703 O O . THR A 1 95 ? 2.773 -1.790 -6.824 1.00 97.19 95 THR A O 1
ATOM 706 N N . ASP A 1 96 ? 0.585 -2.006 -6.352 1.00 95.19 96 ASP A N 1
ATOM 707 C CA . ASP A 1 96 ? 0.242 -2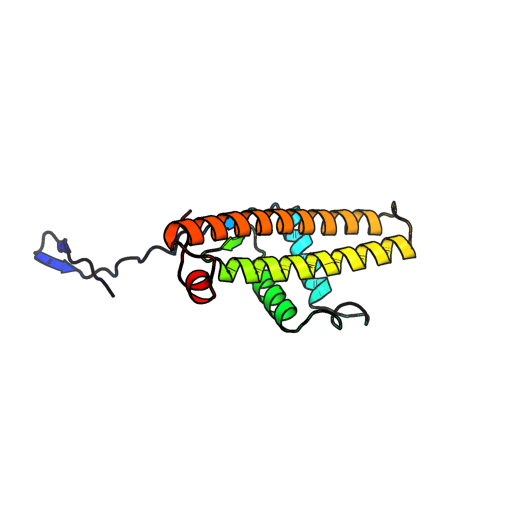.811 -7.528 1.00 95.19 96 ASP A CA 1
ATOM 708 C C . ASP A 1 96 ? 0.446 -2.029 -8.837 1.00 95.19 96 ASP A C 1
ATOM 710 O O . ASP A 1 96 ? 0.999 -2.557 -9.810 1.00 95.19 96 ASP A O 1
ATOM 714 N N . ALA A 1 97 ? 0.068 -0.747 -8.860 1.00 92.62 97 ALA A N 1
ATOM 715 C CA . ALA A 1 97 ? 0.284 0.124 -10.012 1.00 92.62 97 ALA A CA 1
ATOM 716 C C . ALA A 1 97 ? 1.779 0.356 -10.293 1.00 92.62 97 ALA A C 1
ATOM 718 O O . ALA A 1 97 ? 2.219 0.264 -11.441 1.00 92.62 97 ALA A O 1
ATOM 719 N N . LEU A 1 98 ? 2.580 0.598 -9.251 1.00 95.00 98 LEU A N 1
ATOM 720 C CA . LEU A 1 98 ? 4.033 0.746 -9.373 1.00 95.00 98 LEU A CA 1
ATOM 721 C C . LEU A 1 98 ? 4.713 -0.559 -9.806 1.00 95.00 98 LEU A C 1
ATOM 723 O O . LEU A 1 98 ? 5.628 -0.515 -10.627 1.00 95.00 98 LEU A O 1
ATOM 727 N N . GLY A 1 99 ? 4.248 -1.710 -9.312 1.00 95.94 99 GLY A N 1
ATOM 728 C CA . GLY A 1 99 ? 4.730 -3.023 -9.747 1.00 95.94 99 GLY A CA 1
ATOM 729 C C . GLY A 1 99 ? 4.450 -3.271 -11.231 1.00 95.94 99 GLY A C 1
ATOM 730 O O . GLY A 1 99 ? 5.353 -3.623 -11.984 1.00 95.94 99 GLY A O 1
ATOM 731 N N . THR A 1 100 ? 3.230 -2.968 -11.682 1.00 94.56 100 THR A N 1
ATOM 732 C CA . THR A 1 100 ? 2.850 -3.063 -13.103 1.00 94.56 100 THR A CA 1
ATOM 733 C C . THR A 1 100 ? 3.698 -2.136 -13.980 1.00 94.56 100 THR A C 1
ATOM 735 O O . THR A 1 100 ? 4.137 -2.521 -15.065 1.00 94.56 100 THR A O 1
ATOM 738 N N . HIS A 1 101 ? 3.962 -0.914 -13.511 1.00 93.00 101 HIS A N 1
ATOM 739 C CA . HIS A 1 101 ? 4.813 0.040 -14.218 1.00 93.00 101 HIS A CA 1
ATOM 740 C C . HIS A 1 101 ? 6.264 -0.450 -14.331 1.00 93.00 101 HIS A C 1
ATOM 742 O O . HIS A 1 101 ? 6.849 -0.399 -15.416 1.00 93.00 101 HIS A O 1
ATOM 748 N N . LEU A 1 102 ? 6.827 -0.965 -13.234 1.00 95.62 102 LEU A N 1
ATOM 749 C CA . LEU A 1 102 ? 8.154 -1.576 -13.210 1.00 95.62 102 LEU A CA 1
ATOM 750 C C . LEU A 1 102 ? 8.252 -2.733 -14.210 1.00 95.62 102 LEU A C 1
ATOM 752 O O . LEU A 1 102 ? 9.180 -2.754 -15.019 1.00 95.62 102 LEU A O 1
ATOM 756 N N . ASP A 1 103 ? 7.288 -3.654 -14.198 1.00 96.56 103 ASP A N 1
ATOM 757 C CA . ASP A 1 103 ? 7.251 -4.786 -15.128 1.00 96.56 103 ASP A CA 1
ATOM 758 C C . ASP A 1 103 ? 7.248 -4.308 -16.587 1.00 96.56 103 ASP A C 1
ATOM 760 O O . ASP A 1 103 ? 8.010 -4.814 -17.416 1.00 96.56 103 ASP A O 1
ATOM 764 N N . GLY A 1 104 ? 6.457 -3.276 -16.896 1.00 94.62 104 GLY A N 1
ATOM 765 C CA . GLY A 1 104 ? 6.435 -2.646 -18.216 1.00 94.62 104 GLY A CA 1
ATOM 766 C C . GLY A 1 104 ? 7.805 -2.114 -18.649 1.00 94.62 104 GLY A C 1
ATOM 767 O O . GLY A 1 104 ? 8.250 -2.385 -19.767 1.00 94.62 104 GLY A O 1
ATOM 768 N N . LEU A 1 105 ? 8.511 -1.412 -17.759 1.00 95.62 105 LEU A N 1
ATOM 769 C CA . LEU A 1 105 ? 9.845 -0.868 -18.039 1.00 95.62 105 LEU A CA 1
ATOM 770 C C . LEU A 1 105 ? 10.908 -1.958 -18.188 1.00 95.62 105 LEU A C 1
ATOM 772 O O . LEU A 1 105 ? 11.763 -1.861 -19.074 1.00 95.62 105 LEU A O 1
ATOM 776 N N . ILE A 1 106 ? 10.843 -3.013 -17.370 1.00 97.44 106 ILE A N 1
ATOM 777 C CA . ILE A 1 106 ? 11.733 -4.175 -17.474 1.00 97.44 106 ILE A CA 1
ATOM 778 C C . ILE A 1 106 ? 11.597 -4.828 -18.853 1.00 97.44 106 ILE A C 1
ATOM 780 O O . ILE A 1 106 ? 12.610 -5.153 -19.477 1.00 97.44 106 ILE A O 1
ATOM 784 N N . LEU A 1 107 ? 10.360 -5.009 -19.327 1.00 97.12 107 LEU A N 1
ATOM 785 C CA . LEU A 1 107 ? 10.070 -5.618 -20.626 1.00 97.12 107 LEU A CA 1
ATOM 786 C C . LEU A 1 107 ? 10.474 -4.721 -21.802 1.00 97.12 107 LEU A C 1
ATOM 788 O O . LEU A 1 107 ? 10.942 -5.230 -22.819 1.00 97.12 107 LEU A O 1
ATOM 792 N N . ALA A 1 108 ? 10.291 -3.404 -21.677 1.00 96.12 108 ALA A N 1
ATOM 793 C CA . ALA A 1 108 ? 10.589 -2.450 -22.742 1.00 96.12 108 ALA A CA 1
ATOM 794 C C . ALA A 1 108 ? 12.091 -2.163 -22.902 1.00 96.12 108 ALA A C 1
ATOM 796 O O . ALA A 1 108 ? 12.546 -1.878 -24.010 1.00 96.12 108 ALA A O 1
ATOM 797 N N . THR A 1 109 ? 12.855 -2.214 -21.807 1.00 93.69 109 THR A N 1
ATOM 798 C CA . THR A 1 109 ? 14.264 -1.798 -21.782 1.00 93.69 109 THR A CA 1
ATOM 799 C C . THR A 1 109 ? 15.182 -2.962 -21.392 1.00 93.69 109 THR A C 1
ATOM 801 O O . THR A 1 109 ? 15.662 -3.686 -22.263 1.00 93.69 109 THR A O 1
ATOM 804 N N . HIS A 1 110 ? 15.452 -3.133 -20.096 1.00 94.19 110 HIS A N 1
ATOM 805 C CA . HIS A 1 110 ? 16.082 -4.276 -19.438 1.00 94.19 110 HIS A CA 1
ATOM 806 C C . HIS A 1 110 ? 16.005 -4.087 -17.906 1.00 94.19 110 HIS A C 1
ATOM 808 O O . HIS A 1 110 ? 15.927 -2.950 -17.442 1.00 94.19 110 HIS A O 1
ATOM 814 N N . PRO A 1 111 ? 16.137 -5.149 -17.082 1.00 94.69 111 PRO A N 1
ATOM 815 C CA . PRO A 1 111 ? 16.058 -5.029 -15.617 1.00 94.69 111 PRO A CA 1
ATOM 816 C C . PRO A 1 111 ? 17.063 -4.071 -14.961 1.00 94.69 111 PRO A C 1
ATOM 818 O O . PRO A 1 111 ? 16.827 -3.578 -13.866 1.00 94.69 111 PRO A O 1
ATOM 821 N N . GLY A 1 112 ? 18.208 -3.838 -15.604 1.00 96.19 112 GLY A N 1
ATOM 822 C CA . GLY A 1 112 ? 19.250 -2.928 -15.113 1.00 96.19 112 GLY A CA 1
ATOM 823 C C . GLY A 1 112 ? 19.198 -1.535 -15.737 1.00 96.19 112 GLY A C 1
ATOM 824 O O . GLY A 1 112 ? 20.176 -0.800 -15.615 1.00 96.19 112 GLY A O 1
ATOM 825 N N . GLY A 1 113 ? 18.145 -1.223 -16.497 1.00 96.38 113 GLY A N 1
ATOM 826 C CA . GLY A 1 113 ? 17.998 0.064 -17.166 1.00 96.38 113 GLY A CA 1
ATOM 827 C C . GLY A 1 113 ? 17.717 1.142 -16.141 1.00 96.38 113 GLY A C 1
ATOM 828 O O . GLY A 1 113 ? 17.066 0.871 -15.136 1.00 96.38 113 GLY A O 1
ATOM 829 N N . GLU A 1 114 ? 18.200 2.359 -16.381 1.00 97.19 114 GLU A N 1
ATOM 830 C CA . GLU A 1 114 ? 18.049 3.473 -15.437 1.00 97.19 114 GLU A CA 1
ATOM 831 C C . GLU A 1 114 ? 16.585 3.667 -15.010 1.00 97.19 114 GLU A C 1
ATOM 833 O O . GLU A 1 114 ? 16.292 3.762 -13.819 1.00 97.19 114 GLU A O 1
ATOM 838 N N . GLU A 1 115 ? 15.659 3.612 -15.969 1.00 95.19 115 GLU A N 1
ATOM 839 C CA . GLU A 1 115 ? 14.222 3.745 -15.720 1.00 95.19 115 GLU A CA 1
ATOM 840 C C . GLU A 1 115 ? 13.656 2.581 -14.893 1.00 95.19 115 GLU A C 1
ATOM 842 O O . GLU A 1 115 ? 12.928 2.811 -13.927 1.00 95.19 115 GLU A O 1
ATOM 847 N N . ALA A 1 116 ? 14.021 1.335 -15.219 1.00 96.56 116 ALA A N 1
ATOM 848 C CA . ALA A 1 116 ? 13.579 0.154 -14.477 1.00 96.56 116 ALA A CA 1
ATOM 849 C C . ALA A 1 116 ? 14.135 0.144 -13.043 1.00 96.56 116 ALA A C 1
ATOM 851 O O . ALA A 1 116 ? 13.422 -0.177 -12.096 1.00 96.56 116 ALA A O 1
ATOM 852 N N . VAL A 1 117 ? 15.391 0.554 -12.858 1.00 97.88 117 VAL A N 1
ATOM 853 C CA . VAL A 1 117 ? 16.016 0.672 -11.535 1.00 97.88 117 VAL A CA 1
ATOM 854 C C . VAL A 1 117 ? 15.331 1.759 -10.707 1.00 97.88 117 VAL A C 1
ATOM 856 O O . VAL A 1 117 ? 15.035 1.533 -9.535 1.00 97.88 117 VAL A O 1
ATOM 859 N N . ALA A 1 118 ? 15.031 2.918 -11.299 1.00 96.62 118 ALA A N 1
ATOM 860 C CA . ALA A 1 118 ? 14.298 3.978 -10.612 1.00 96.62 118 ALA A CA 1
ATOM 861 C C . ALA A 1 118 ? 12.890 3.515 -10.194 1.00 96.62 118 ALA A C 1
ATOM 863 O O . ALA A 1 118 ? 12.508 3.681 -9.035 1.00 96.62 118 ALA A O 1
ATOM 864 N N . ALA A 1 119 ? 12.151 2.867 -11.101 1.00 96.12 119 ALA A N 1
ATOM 865 C CA . ALA A 1 119 ? 10.828 2.318 -10.806 1.00 96.12 119 ALA A CA 1
ATOM 866 C C . ALA A 1 119 ? 10.868 1.219 -9.733 1.00 96.12 119 ALA A C 1
ATOM 868 O O . ALA A 1 119 ? 9.961 1.135 -8.906 1.00 96.12 119 ALA A O 1
ATOM 869 N N . TYR A 1 120 ? 11.939 0.419 -9.691 1.00 98.19 120 TYR A N 1
ATOM 870 C CA . TYR A 1 120 ? 12.142 -0.572 -8.638 1.00 98.19 120 TYR A CA 1
ATOM 871 C C . TYR A 1 120 ? 12.232 0.078 -7.258 1.00 98.19 120 TYR A C 1
ATOM 873 O O . TYR A 1 120 ? 11.607 -0.417 -6.323 1.00 98.19 120 TYR A O 1
ATOM 881 N N . PHE A 1 121 ? 12.972 1.182 -7.113 1.00 98.31 121 PHE A N 1
ATOM 882 C CA . PHE A 1 121 ? 13.059 1.874 -5.826 1.00 98.31 121 PHE A CA 1
ATOM 883 C C . PHE A 1 121 ? 11.713 2.453 -5.401 1.00 98.31 121 PHE A C 1
ATOM 885 O O . PHE A 1 121 ? 11.330 2.281 -4.246 1.00 98.31 121 PHE A O 1
ATOM 892 N N . ASP A 1 122 ? 10.964 3.064 -6.320 1.00 98.00 122 ASP A N 1
ATOM 893 C CA . ASP A 1 122 ? 9.633 3.583 -5.998 1.00 98.00 122 ASP A CA 1
ATOM 894 C C . ASP A 1 122 ? 8.683 2.454 -5.554 1.00 98.00 122 ASP A C 1
ATOM 896 O O . ASP A 1 122 ? 8.044 2.555 -4.503 1.00 98.00 122 ASP A O 1
ATOM 900 N N . TYR A 1 123 ? 8.657 1.332 -6.280 1.00 98.19 123 TYR A N 1
ATOM 901 C CA . TYR A 1 123 ? 7.899 0.141 -5.886 1.00 98.19 123 TYR A CA 1
ATOM 902 C C . TYR A 1 123 ? 8.341 -0.407 -4.520 1.00 98.19 123 TYR A C 1
ATOM 904 O O . TYR A 1 123 ? 7.508 -0.646 -3.645 1.00 98.19 123 TYR A O 1
ATOM 912 N N . ALA A 1 124 ? 9.646 -0.581 -4.300 1.00 98.56 124 ALA A N 1
ATOM 913 C CA . ALA A 1 124 ? 10.182 -1.148 -3.066 1.00 98.56 124 ALA A CA 1
ATOM 914 C C . ALA A 1 124 ? 9.876 -0.265 -1.846 1.00 98.56 124 ALA A C 1
ATOM 916 O O . ALA A 1 124 ? 9.537 -0.777 -0.775 1.00 98.56 124 ALA A O 1
ATOM 917 N N . HIS A 1 125 ? 9.949 1.057 -1.999 1.00 98.31 125 HIS A N 1
ATOM 918 C CA . HIS A 1 125 ? 9.577 1.995 -0.947 1.00 98.31 125 HIS A CA 1
ATOM 919 C C . HIS A 1 125 ? 8.082 1.917 -0.618 1.00 98.31 125 HIS A C 1
ATOM 921 O O . HIS A 1 125 ? 7.735 1.774 0.556 1.00 98.31 125 HIS A O 1
ATOM 927 N N . ALA A 1 126 ? 7.201 1.920 -1.624 1.00 97.94 126 ALA A N 1
ATOM 928 C CA . ALA A 1 126 ? 5.761 1.762 -1.412 1.00 97.94 126 ALA A CA 1
ATOM 929 C C . ALA A 1 126 ? 5.417 0.421 -0.734 1.00 97.94 126 ALA A C 1
ATOM 931 O O . ALA A 1 126 ? 4.689 0.396 0.263 1.00 97.94 126 ALA A O 1
ATOM 932 N N . LEU A 1 127 ? 6.025 -0.677 -1.197 1.00 98.44 127 LEU A N 1
ATOM 933 C CA . LEU A 1 127 ? 5.860 -2.012 -0.620 1.00 98.44 127 LEU A CA 1
ATOM 934 C C . LEU A 1 127 ? 6.288 -2.060 0.853 1.00 98.44 127 LEU A C 1
ATOM 936 O O . LEU A 1 127 ? 5.632 -2.704 1.673 1.00 98.44 127 LEU A O 1
ATOM 940 N N . THR A 1 128 ? 7.369 -1.362 1.207 1.00 98.31 128 THR A N 1
ATOM 941 C CA . THR A 1 128 ? 7.853 -1.303 2.593 1.00 98.31 128 THR A CA 1
ATOM 942 C C . THR A 1 128 ? 6.837 -0.597 3.497 1.00 98.31 128 THR A C 1
ATOM 944 O O . THR A 1 128 ? 6.538 -1.088 4.587 1.00 98.31 128 THR A O 1
ATOM 947 N N . VAL A 1 129 ? 6.256 0.521 3.045 1.00 97.62 129 VAL A N 1
ATOM 948 C CA . VAL A 1 129 ? 5.206 1.232 3.797 1.00 97.62 129 VAL A CA 1
ATOM 949 C C . VAL A 1 129 ? 3.953 0.366 3.944 1.00 97.62 129 VAL A C 1
ATOM 951 O O . VAL A 1 129 ? 3.400 0.280 5.041 1.00 97.62 129 VAL A O 1
ATOM 954 N N . LEU A 1 130 ? 3.533 -0.322 2.877 1.00 98.12 130 LEU A N 1
ATOM 955 C CA . LEU A 1 130 ? 2.405 -1.258 2.912 1.00 98.12 130 LEU A CA 1
ATOM 956 C C . LEU A 1 130 ? 2.630 -2.394 3.921 1.00 98.12 130 LEU A C 1
ATOM 958 O O . LEU A 1 130 ? 1.713 -2.747 4.662 1.00 98.12 130 LEU A O 1
ATOM 962 N N . GLY A 1 131 ? 3.846 -2.943 3.983 1.00 98.00 131 GLY A N 1
ATOM 963 C CA . GLY A 1 131 ? 4.227 -3.944 4.983 1.00 98.00 131 GLY A CA 1
ATOM 964 C C . GLY A 1 131 ? 4.008 -3.440 6.410 1.00 98.00 131 GLY A C 1
ATOM 965 O O . GLY A 1 131 ? 3.285 -4.070 7.180 1.00 98.00 131 GLY A O 1
ATOM 966 N N . ARG A 1 132 ? 4.530 -2.248 6.726 1.00 97.31 132 ARG A N 1
ATOM 967 C CA . ARG A 1 132 ? 4.355 -1.625 8.050 1.00 97.31 132 ARG A CA 1
ATOM 968 C C . ARG A 1 132 ? 2.893 -1.313 8.374 1.00 97.31 132 ARG A C 1
ATOM 970 O O . ARG A 1 132 ? 2.464 -1.497 9.508 1.00 97.31 132 ARG A O 1
ATOM 977 N N . ALA A 1 133 ? 2.105 -0.874 7.391 1.00 96.88 133 ALA A N 1
ATOM 978 C CA . ALA A 1 133 ? 0.676 -0.626 7.585 1.00 96.88 133 ALA A CA 1
ATOM 979 C C . ALA A 1 133 ? -0.089 -1.914 7.943 1.00 96.88 133 ALA A C 1
ATOM 981 O O . ALA A 1 133 ? -0.967 -1.893 8.806 1.00 96.88 133 ALA A O 1
ATOM 982 N N . ARG A 1 134 ? 0.263 -3.047 7.322 1.00 97.50 134 ARG A N 1
ATOM 983 C CA . ARG A 1 134 ? -0.335 -4.360 7.620 1.00 97.50 134 ARG A CA 1
ATOM 984 C C . ARG A 1 134 ? 0.052 -4.885 8.998 1.00 97.50 134 ARG A C 1
ATOM 986 O O . ARG A 1 134 ? -0.805 -5.430 9.690 1.00 97.50 134 ARG A O 1
ATOM 993 N N . GLU A 1 135 ? 1.307 -4.704 9.399 1.00 96.62 135 GLU A N 1
ATOM 994 C CA . GLU A 1 135 ? 1.773 -5.030 10.753 1.00 96.62 135 GLU A CA 1
ATOM 995 C C . GLU A 1 135 ? 0.990 -4.228 11.795 1.00 96.62 135 GLU A C 1
ATOM 997 O O . GLU A 1 135 ? 0.351 -4.813 12.670 1.00 96.62 135 GLU A O 1
ATOM 1002 N N . LEU A 1 136 ? 0.917 -2.905 11.619 1.00 94.69 136 LEU A N 1
ATOM 1003 C CA . LEU A 1 136 ? 0.153 -2.032 12.507 1.00 94.69 136 LEU A CA 1
ATOM 1004 C C . LEU A 1 136 ? -1.334 -2.423 12.561 1.00 94.69 136 LEU A C 1
ATOM 1006 O O . LEU A 1 136 ? -1.949 -2.430 13.627 1.00 94.69 136 LEU A O 1
ATOM 1010 N N . LYS A 1 137 ? -1.923 -2.809 11.425 1.00 94.75 137 LYS A N 1
ATOM 1011 C CA . LYS A 1 137 ? -3.313 -3.276 11.368 1.00 94.75 137 LYS A CA 1
ATOM 1012 C C . LYS A 1 137 ? -3.505 -4.554 12.177 1.00 94.75 137 LYS A C 1
ATOM 1014 O O . LYS A 1 137 ? -4.492 -4.669 12.901 1.00 94.75 137 LYS A O 1
ATOM 1019 N N . ALA A 1 138 ? -2.581 -5.507 12.089 1.00 94.62 138 ALA A N 1
ATOM 1020 C CA . ALA A 1 138 ? -2.642 -6.726 12.890 1.00 94.62 138 ALA A CA 1
ATOM 1021 C C . ALA A 1 138 ? -2.554 -6.422 14.397 1.00 94.62 138 ALA A C 1
ATOM 1023 O O . ALA A 1 138 ? -3.326 -6.978 15.180 1.00 94.62 138 ALA A O 1
ATOM 1024 N N . GLU A 1 139 ? -1.684 -5.493 14.797 1.00 93.62 139 GLU A N 1
ATOM 1025 C CA . GLU A 1 139 ? -1.554 -5.044 16.190 1.00 93.62 139 GLU A CA 1
ATOM 1026 C C . GLU A 1 139 ? -2.836 -4.370 16.700 1.00 93.62 139 GLU A C 1
ATOM 1028 O O . GLU A 1 139 ? -3.360 -4.735 17.756 1.00 93.62 139 GLU A O 1
ATOM 1033 N N . MET A 1 140 ? -3.406 -3.442 15.925 1.00 93.12 140 MET A N 1
ATOM 1034 C CA . MET A 1 140 ? -4.665 -2.775 16.273 1.00 93.12 140 MET A CA 1
ATOM 1035 C C . MET A 1 140 ? -5.833 -3.767 16.362 1.00 93.12 140 MET A C 1
ATOM 1037 O O . MET A 1 140 ? -6.662 -3.656 17.267 1.00 93.12 140 MET A O 1
ATOM 1041 N N . ALA A 1 141 ? -5.900 -4.761 15.470 1.00 93.94 141 ALA A N 1
ATOM 1042 C CA . ALA A 1 141 ? -6.914 -5.812 15.548 1.00 93.94 141 ALA A CA 1
ATOM 1043 C C . ALA A 1 141 ? -6.810 -6.603 16.858 1.00 93.94 141 ALA A C 1
ATOM 1045 O O . ALA A 1 141 ? -7.819 -6.796 17.537 1.00 93.94 141 ALA A O 1
ATOM 1046 N N . ALA A 1 142 ? -5.594 -7.010 17.235 1.00 92.94 142 ALA A N 1
ATOM 1047 C CA . ALA A 1 142 ? -5.350 -7.751 18.469 1.00 92.94 142 ALA A CA 1
ATOM 1048 C C . ALA A 1 142 ? -5.731 -6.935 19.716 1.00 92.94 142 ALA A C 1
ATOM 1050 O O . ALA A 1 142 ? -6.309 -7.470 20.661 1.00 92.94 142 ALA A O 1
ATOM 1051 N N . LEU A 1 143 ? -5.461 -5.628 19.712 1.00 91.12 143 LEU A N 1
ATOM 1052 C CA . LEU A 1 143 ? -5.859 -4.725 20.793 1.00 91.12 143 LEU A CA 1
ATOM 1053 C C . LEU A 1 143 ? -7.382 -4.541 20.878 1.00 91.12 143 LEU A C 1
ATOM 1055 O O . LEU A 1 143 ? -7.930 -4.582 21.979 1.00 91.12 143 LEU A O 1
ATOM 1059 N N . ILE A 1 144 ? -8.083 -4.393 19.747 1.00 91.31 144 ILE A N 1
ATOM 1060 C CA . ILE A 1 144 ? -9.557 -4.357 19.732 1.00 91.31 144 ILE A CA 1
ATOM 1061 C C . ILE A 1 144 ? -10.121 -5.653 20.301 1.00 91.31 144 ILE A C 1
ATOM 1063 O O . ILE A 1 144 ? -11.030 -5.607 21.131 1.00 91.31 144 ILE A O 1
ATOM 1067 N N . GLU A 1 145 ? -9.578 -6.798 19.894 1.00 92.56 145 GLU A N 1
ATOM 1068 C CA . GLU A 1 145 ? -10.019 -8.094 20.400 1.00 92.56 145 GLU A CA 1
ATOM 1069 C C . GLU A 1 145 ? -9.788 -8.220 21.906 1.00 92.56 145 GLU A C 1
ATOM 1071 O O . GLU A 1 145 ? -10.694 -8.622 22.635 1.00 92.56 145 GLU A O 1
ATOM 1076 N N . LEU A 1 146 ? -8.631 -7.777 22.399 1.00 92.50 146 LEU A N 1
ATOM 1077 C CA . LEU A 1 146 ? -8.325 -7.750 23.826 1.00 92.50 146 LEU A CA 1
ATOM 1078 C C . LEU A 1 146 ? -9.286 -6.845 24.617 1.00 92.50 146 LEU A C 1
ATOM 1080 O O . LEU A 1 146 ? -9.717 -7.211 25.710 1.00 92.50 146 LEU A O 1
ATOM 1084 N N . MET A 1 147 ? -9.621 -5.667 24.086 1.00 88.88 147 MET A N 1
ATOM 1085 C CA . MET A 1 147 ? -10.469 -4.679 24.765 1.00 88.88 147 MET A CA 1
ATOM 1086 C C . MET A 1 147 ? -11.956 -5.040 24.738 1.00 88.88 147 MET A C 1
ATOM 1088 O O . MET A 1 147 ? -12.681 -4.748 25.689 1.00 88.88 147 MET A O 1
ATOM 1092 N N . THR A 1 148 ? -12.422 -5.634 23.640 1.00 89.38 148 THR A N 1
ATOM 1093 C CA . THR A 1 148 ? -13.846 -5.922 23.411 1.00 89.38 148 THR A CA 1
ATOM 1094 C C . THR A 1 148 ? -14.216 -7.376 23.700 1.00 89.38 148 THR A C 1
ATOM 1096 O O . THR A 1 148 ? -15.394 -7.685 23.865 1.00 89.38 148 THR A O 1
ATOM 1099 N N . GLY A 1 149 ? -13.228 -8.272 23.781 1.00 92.38 149 GLY A N 1
ATOM 1100 C CA . GLY A 1 149 ? -13.430 -9.714 23.914 1.00 92.38 149 GLY A CA 1
ATOM 1101 C C . GLY A 1 149 ? -13.982 -10.372 22.646 1.00 92.38 149 GLY A C 1
ATOM 1102 O O . GLY A 1 149 ? -14.586 -11.441 22.731 1.00 92.38 149 GLY A O 1
ATOM 1103 N N . SER A 1 150 ? -13.873 -9.730 21.480 1.00 89.56 150 SER A N 1
ATOM 1104 C CA . SER A 1 150 ? -14.389 -10.237 20.203 1.00 89.56 150 SER A CA 1
ATOM 1105 C C . SER A 1 150 ? -13.560 -9.737 19.014 1.00 89.56 150 SER A C 1
ATOM 1107 O O . SER A 1 150 ? -12.992 -8.650 19.095 1.00 89.56 150 SER A O 1
ATOM 1109 N N . PRO A 1 151 ? -13.508 -10.477 17.889 1.00 91.25 151 PRO A N 1
ATOM 1110 C CA . PRO A 1 151 ? -12.819 -10.021 16.682 1.00 91.25 151 PRO A CA 1
ATOM 1111 C C . PRO A 1 151 ? -13.338 -8.670 16.174 1.00 91.25 151 PRO A C 1
ATOM 1113 O O . PRO A 1 151 ? -14.477 -8.283 16.449 1.00 91.25 151 PRO A O 1
ATOM 1116 N N . VAL A 1 152 ? -12.523 -7.982 15.368 1.00 90.44 152 VAL A N 1
ATOM 1117 C CA . VAL A 1 152 ? -12.882 -6.672 14.807 1.00 90.44 152 VAL A CA 1
ATOM 1118 C C . VAL A 1 152 ? -14.185 -6.755 14.004 1.00 90.44 152 VAL A C 1
ATOM 1120 O O . VAL A 1 152 ? -14.321 -7.518 13.049 1.00 90.44 152 VAL A O 1
ATOM 1123 N N . THR A 1 153 ? -15.140 -5.910 14.379 1.00 90.31 153 THR A N 1
ATOM 1124 C CA . THR A 1 153 ? -16.388 -5.653 13.656 1.00 90.31 153 THR A CA 1
ATOM 1125 C C . THR A 1 153 ? -16.360 -4.265 13.015 1.00 90.31 153 THR A C 1
ATOM 1127 O O . THR A 1 153 ? -15.545 -3.417 13.378 1.00 90.31 153 THR A O 1
ATOM 1130 N N . LYS A 1 154 ? -17.298 -3.981 12.100 1.00 85.38 154 LYS A N 1
ATOM 1131 C CA . LYS A 1 154 ? -17.449 -2.635 11.513 1.00 85.38 154 LYS A CA 1
ATOM 1132 C C . LYS A 1 154 ? -17.686 -1.550 12.567 1.00 85.38 154 LYS A C 1
ATOM 1134 O O . LYS A 1 154 ? -17.225 -0.427 12.403 1.00 85.38 154 LYS A O 1
ATOM 1139 N N . GLU A 1 155 ? -18.401 -1.886 13.638 1.00 83.19 155 GLU A N 1
ATOM 1140 C CA . GLU A 1 155 ? -18.669 -0.959 14.736 1.00 83.19 155 GLU A CA 1
ATOM 1141 C C . GLU A 1 155 ? -17.395 -0.670 15.534 1.00 83.19 155 GLU A C 1
ATOM 1143 O O . GLU A 1 155 ? -17.036 0.494 15.715 1.00 83.19 155 GLU A O 1
ATOM 1148 N N . SER A 1 156 ? -16.659 -1.706 15.950 1.00 84.44 156 SER A N 1
ATOM 1149 C CA . SER A 1 156 ? -15.404 -1.528 16.692 1.00 84.44 156 SER A CA 1
ATOM 1150 C C . SER A 1 156 ? -14.318 -0.861 15.845 1.00 84.44 156 SER A C 1
ATOM 1152 O O . SER A 1 156 ? -13.531 -0.083 16.374 1.00 84.44 156 SER A O 1
ATOM 1154 N N . ALA A 1 157 ? -14.306 -1.100 14.528 1.00 81.94 157 ALA A N 1
ATOM 1155 C CA . ALA A 1 157 ? -13.326 -0.519 13.613 1.00 81.94 157 ALA A CA 1
ATOM 1156 C C . ALA A 1 157 ? -13.374 1.018 13.562 1.00 81.94 157 ALA A C 1
ATOM 1158 O O . ALA A 1 157 ? -12.335 1.653 13.395 1.00 81.94 157 ALA A O 1
ATOM 1159 N N . GLY A 1 158 ? -14.565 1.610 13.703 1.00 79.81 158 GLY A N 1
ATOM 1160 C CA . GLY A 1 158 ? -14.756 3.065 13.684 1.00 79.81 158 GLY A CA 1
ATOM 1161 C C . GLY A 1 158 ? -14.873 3.718 15.063 1.00 79.81 158 GLY A C 1
ATOM 1162 O O . GLY A 1 158 ? -14.808 4.940 15.153 1.00 79.81 158 GLY A O 1
ATOM 1163 N N . SER A 1 159 ? -15.081 2.935 16.125 1.00 81.62 159 SER A N 1
ATOM 1164 C CA . SER A 1 159 ? -15.352 3.461 17.473 1.00 81.62 159 SER A CA 1
ATOM 1165 C C . SER A 1 159 ? -14.191 3.308 18.451 1.00 81.62 159 SER A C 1
ATOM 1167 O O . SER A 1 159 ? -14.099 4.092 19.397 1.00 81.62 159 SER A O 1
ATOM 1169 N N . VAL A 1 160 ? -13.294 2.340 18.235 1.00 80.88 160 VAL A N 1
ATOM 1170 C CA . VAL A 1 160 ? -12.087 2.189 19.054 1.00 80.88 160 VAL A CA 1
ATOM 1171 C C . VAL A 1 160 ? -11.012 3.141 18.533 1.00 80.88 160 VAL A C 1
ATOM 1173 O O . VAL A 1 160 ? -10.534 3.002 17.407 1.00 80.88 160 VAL A O 1
ATOM 1176 N N . SER A 1 161 ? -10.656 4.117 19.371 1.00 82.69 161 SER A N 1
ATOM 1177 C CA . SER A 1 161 ? -9.563 5.060 19.128 1.00 82.69 161 SER A CA 1
ATOM 1178 C C . SER A 1 161 ? -8.301 4.581 19.834 1.00 82.69 161 SER A C 1
ATOM 1180 O O . SER A 1 161 ? -8.373 4.126 20.978 1.00 82.69 161 SER A O 1
ATOM 1182 N N . PHE A 1 162 ? -7.156 4.728 19.176 1.00 77.25 162 PHE A N 1
ATOM 1183 C CA . PHE A 1 162 ? -5.858 4.309 19.703 1.00 77.25 162 PHE A CA 1
ATOM 1184 C C . PHE A 1 162 ? -5.015 5.524 20.087 1.00 77.25 162 PHE A C 1
ATOM 1186 O O . PHE A 1 162 ? -4.871 6.393 19.234 1.00 77.25 162 PHE A O 1
ATOM 1193 N N . PRO A 1 163 ? -4.487 5.600 21.324 1.00 67.81 163 PRO A N 1
ATOM 1194 C CA . PRO A 1 163 ? -3.582 6.672 21.735 1.00 67.81 163 PRO A CA 1
ATOM 1195 C C . PRO A 1 163 ? -2.166 6.490 21.156 1.00 67.81 163 PRO A C 1
ATOM 1197 O O . PRO A 1 163 ? -1.820 5.385 20.732 1.00 67.81 163 PRO A O 1
ATOM 1200 N N . ASP A 1 164 ? -1.369 7.566 21.178 1.00 56.19 164 ASP A N 1
ATOM 1201 C CA . ASP A 1 164 ? 0.077 7.574 20.868 1.00 56.19 164 ASP A CA 1
ATOM 1202 C C . ASP A 1 164 ? 0.927 6.838 21.923 1.00 56.19 164 ASP A C 1
ATOM 1204 O O . ASP A 1 164 ? 0.610 6.936 23.136 1.00 56.19 164 ASP A O 1
#

Radius of gyration: 21.15 Å; chains: 1; bounding box: 40×47×65 Å

Sequence (164 aa):
MRTKDWRDNAGRVRTEPVDQGKGDAVVLRCSYEEGRALARGTEVVLSPEDGTGSLLAPPVEIAAVESLARRLNGDLSVSTYGELEGVESALAAITDALGTHLDGLILATHPGGEEAVAAYFDYAHALTVLGRARELKAEMAALIELMTGSPVTKESAGSVSFPD